Protein 2RFR (pdb70)

Structure (mmCIF, N/CA/C/O backbone):
data_2RFR
#
_entry.id   2RFR
#
_cell.length_a   63.135
_cell.length_b   63.135
_cell.length_c   75.118
_cell.angle_alpha   90.000
_cell.angle_beta   90.000
_cell.angle_gamma   120.000
#
_symmetry.space_group_name_H-M   'P 3 2 1'
#
loop_
_entity.id
_entity.type
_entity.pdbx_description
1 polymer 'Uncharacterized protein'
2 water water
#
loop_
_atom_site.group_PDB
_atom_site.id
_atom_site.type_symbol
_atom_site.label_atom_id
_atom_site.label_alt_id
_atom_site.label_comp_id
_atom_site.label_asym_id
_atom_site.label_entity_id
_atom_site.label_seq_id
_atom_site.pdbx_PDB_ins_code
_atom_site.Cartn_x
_atom_site.Cartn_y
_atom_site.Cartn_z
_atom_site.occupancy
_atom_site.B_iso_or_equiv
_atom_site.auth_seq_id
_atom_site.auth_comp_id
_atom_site.auth_asym_id
_atom_site.auth_atom_id
_atom_site.pdbx_PDB_model_num
ATOM 1 N N . GLY A 1 1 ? 20.329 14.168 26.273 1.00 34.30 0 GLY A N 1
ATOM 2 C CA . GLY A 1 1 ? 20.874 12.806 26.384 1.00 32.18 0 GLY A CA 1
ATOM 3 C C . GLY A 1 1 ? 21.774 12.744 27.602 1.00 30.49 0 GLY A C 1
ATOM 4 O O . GLY A 1 1 ? 22.524 13.693 27.896 1.00 27.06 0 GLY A O 1
ATOM 13 N N . ASP A 1 3 ? 24.829 12.305 29.724 1.00 19.13 2 ASP A N 1
ATOM 14 C CA . ASP A 1 3 ? 26.251 12.502 29.530 1.00 17.23 2 ASP A CA 1
ATOM 15 C C . ASP A 1 3 ? 26.587 13.382 28.357 1.00 16.08 2 ASP A C 1
ATOM 16 O O . ASP A 1 3 ? 27.772 13.506 28.030 1.00 17.69 2 ASP A O 1
ATOM 21 N N . ASP A 1 4 ? 25.588 14.014 27.723 1.00 16.61 3 ASP A N 1
ATOM 22 C CA . ASP A 1 4 ? 25.925 15.022 26.727 1.00 15.98 3 ASP A CA 1
ATOM 23 C C . ASP A 1 4 ? 26.368 16.354 27.360 1.00 14.56 3 ASP A C 1
ATOM 24 O O . ASP A 1 4 ? 26.286 16.528 28.580 1.00 15.10 3 ASP A O 1
ATOM 29 N N . LEU A 1 5 ? 26.860 17.303 26.545 1.00 14.79 4 LEU A N 1
ATOM 30 C CA . LEU A 1 5 ? 27.467 18.487 27.093 1.00 15.30 4 LEU A CA 1
ATOM 31 C C . LEU A 1 5 ? 26.454 19.269 27.953 1.00 13.94 4 LEU A C 1
ATOM 32 O O . LEU A 1 5 ? 26.789 19.736 29.033 1.00 14.65 4 LEU A O 1
ATOM 37 N N . THR A 1 6 ? 25.224 19.418 27.467 1.00 14.00 5 THR A N 1
ATOM 38 C CA . THR A 1 6 ? 24.229 20.177 28.210 1.00 13.87 5 THR A CA 1
ATOM 39 C C . THR A 1 6 ? 23.890 19.499 29.536 1.00 13.45 5 THR A C 1
ATOM 40 O O . THR A 1 6 ? 23.744 20.176 30.561 1.00 14.23 5 THR A O 1
ATOM 44 N N . ASN A 1 7 ? 23.814 18.180 29.524 1.00 13.64 6 ASN A N 1
ATOM 45 C CA . ASN A 1 7 ? 23.532 17.387 30.727 1.00 13.59 6 ASN A CA 1
ATOM 46 C C . ASN A 1 7 ? 24.673 17.520 31.709 1.00 12.19 6 ASN A C 1
ATOM 47 O O . ASN A 1 7 ? 24.442 17.704 32.912 1.00 12.99 6 ASN A O 1
ATOM 52 N N . LEU A 1 8 ? 25.922 17.452 31.260 1.00 12.49 7 LEU A N 1
ATOM 53 C CA . LEU A 1 8 ? 27.048 17.601 32.172 1.00 11.58 7 LEU A CA 1
ATOM 54 C C . LEU A 1 8 ? 27.028 18.982 32.778 1.00 11.15 7 LEU A C 1
ATOM 55 O O . LEU A 1 8 ? 27.314 19.106 33.978 1.00 12.27 7 LEU A O 1
ATOM 60 N N . ALA A 1 9 ? 26.740 20.005 32.005 1.00 11.49 8 ALA A N 1
ATOM 61 C CA . ALA A 1 9 ? 26.721 21.348 32.545 1.00 11.98 8 ALA A CA 1
ATOM 62 C C . ALA A 1 9 ? 25.664 21.491 33.651 1.00 11.23 8 ALA A C 1
ATOM 63 O O . ALA A 1 9 ? 25.927 22.125 34.700 1.00 12.67 8 ALA A O 1
ATOM 65 N N . ALA A 1 10 ? 24.476 20.902 33.467 1.00 11.85 9 ALA A N 1
ATOM 66 C CA . ALA A 1 10 ? 23.416 20.985 34.456 1.00 11.78 9 ALA A CA 1
ATOM 67 C C . ALA A 1 10 ? 23.829 20.245 35.731 1.00 12.71 9 ALA A C 1
ATOM 68 O O . ALA A 1 10 ? 23.623 20.723 36.852 1.00 12.24 9 ALA A O 1
ATOM 70 N N . ARG A 1 11 ? 24.396 19.050 35.571 1.00 11.89 10 ARG A N 1
ATOM 71 C CA . ARG A 1 11 ? 24.812 18.258 36.711 1.00 11.43 10 ARG A CA 1
ATOM 72 C C . ARG A 1 11 ? 25.959 18.938 37.465 1.00 11.17 10 ARG A C 1
ATOM 73 O O . ARG A 1 11 ? 25.981 18.932 38.705 1.00 12.05 10 ARG A O 1
ATOM 81 N N . LEU A 1 12 ? 26.900 19.537 36.750 1.00 11.36 11 LEU A N 1
ATOM 82 C CA . LEU A 1 12 ? 27.989 20.270 37.373 1.00 11.14 11 LEU A CA 1
ATOM 83 C C . LEU A 1 12 ? 27.449 21.465 38.144 1.00 10.31 11 LEU A C 1
ATOM 84 O O . LEU A 1 12 ? 27.884 21.754 39.268 1.00 11.28 11 LEU A O 1
ATOM 89 N N . ARG A 1 13 ? 26.509 22.201 37.581 1.00 11.06 12 ARG A N 1
ATOM 90 C CA . ARG A 1 13 ? 25.932 23.339 38.263 1.00 10.38 12 ARG A CA 1
ATOM 91 C C . ARG A 1 13 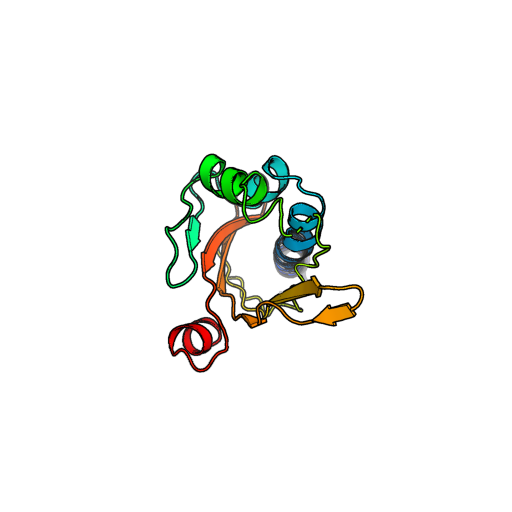? 25.309 22.952 39.590 1.00 11.06 12 ARG A C 1
ATOM 92 O O . ARG A 1 13 ? 25.425 23.678 40.556 1.00 10.97 12 ARG A O 1
ATOM 100 N N A LEU A 1 14 ? 24.647 21.806 39.607 0.62 11.81 13 LEU A N 1
ATOM 101 N N B LEU A 1 14 ? 24.613 21.822 39.634 0.38 11.27 13 LEU A N 1
ATOM 102 C CA A LEU A 1 14 ? 24.039 21.324 40.841 0.62 11.95 13 LEU A CA 1
ATOM 103 C CA B LEU A 1 14 ? 24.036 21.382 40.910 0.38 10.87 13 LEU A CA 1
ATOM 104 C C A LEU A 1 14 ? 25.085 21.035 41.896 0.62 11.06 13 LEU A C 1
ATOM 105 C C B LEU A 1 14 ? 25.120 21.077 41.926 0.38 10.88 13 LEU A C 1
ATOM 106 O O A LEU A 1 14 ? 24.924 21.374 43.054 0.62 11.60 13 LEU A O 1
ATOM 107 O O B LEU A 1 14 ? 25.019 21.470 43.083 0.38 10.78 13 LEU A O 1
ATOM 116 N N . LEU A 1 15 ? 26.191 20.397 41.522 1.00 10.99 14 LEU A N 1
ATOM 117 C CA . LEU A 1 15 ? 27.306 20.169 42.452 1.00 10.50 14 LEU A CA 1
ATOM 118 C C . LEU A 1 15 ? 27.870 21.477 42.922 1.00 10.25 14 LEU A C 1
ATOM 119 O O . LEU A 1 15 ? 28.193 21.623 44.102 1.00 10.56 14 LEU A O 1
ATOM 124 N N . GLU A 1 16 ? 28.032 22.439 42.022 1.00 10.71 15 GLU A N 1
ATOM 125 C CA . GLU A 1 16 ? 28.529 23.755 42.414 1.00 10.62 15 GLU A CA 1
ATOM 126 C C . GLU A 1 16 ? 27.615 24.446 43.398 1.00 10.62 15 GLU A C 1
ATOM 127 O O . GLU A 1 16 ? 28.063 25.086 44.335 1.00 10.93 15 GLU A O 1
ATOM 133 N N . ASP A 1 17 ? 26.332 24.350 43.169 1.00 9.75 16 ASP A N 1
ATOM 134 C CA . ASP A 1 17 ? 25.325 24.951 44.054 1.00 9.61 16 ASP A CA 1
ATOM 135 C C . ASP A 1 17 ? 25.478 24.364 45.459 1.00 9.71 16 ASP A C 1
ATOM 136 O O . ASP A 1 17 ? 25.530 25.100 46.446 1.00 9.56 16 ASP A O 1
ATOM 141 N N . ARG A 1 18 ? 25.553 23.037 45.560 1.00 9.72 17 ARG A N 1
ATOM 142 C CA . ARG A 1 18 ? 25.640 22.379 46.841 1.00 10.60 17 ARG A CA 1
ATOM 143 C C . ARG A 1 18 ? 26.933 22.738 47.539 1.00 9.77 17 ARG A C 1
ATOM 144 O O . ARG A 1 18 ? 26.938 22.971 48.754 1.00 10.87 17 ARG A O 1
ATOM 152 N N A GLU A 1 19 ? 28.028 22.820 46.805 0.50 10.26 18 GLU A N 1
ATOM 153 N N B GLU A 1 19 ? 28.030 22.803 46.799 0.50 10.69 18 GLU A N 1
ATOM 154 C CA A GLU A 1 19 ? 29.300 23.133 47.408 0.50 10.89 18 GLU A CA 1
ATOM 155 C CA B GLU A 1 19 ? 29.306 23.185 47.363 0.50 11.15 18 GLU A CA 1
ATOM 156 C C A GLU A 1 19 ? 29.313 24.589 47.889 0.50 11.03 18 GLU A C 1
ATOM 157 C C B GLU A 1 19 ? 29.240 24.582 47.927 0.50 10.98 18 GLU A C 1
ATOM 158 O O A GLU A 1 19 ? 29.909 24.907 48.940 0.50 11.36 18 GLU A O 1
ATOM 159 O O B GLU A 1 19 ? 29.752 24.864 49.032 0.50 11.24 18 GLU A O 1
ATOM 170 N N . GLU A 1 20 ? 28.681 25.499 47.156 1.00 10.62 19 GLU A N 1
ATOM 171 C CA . GLU A 1 20 ? 28.579 26.897 47.578 1.00 11.09 19 GLU A CA 1
ATOM 172 C C . GLU A 1 20 ? 27.779 27.042 48.836 1.00 9.58 19 GLU A C 1
ATOM 173 O O . GLU A 1 20 ? 28.176 27.808 49.722 1.00 9.71 19 GLU A O 1
ATOM 179 N N . ILE A 1 21 ? 26.686 26.333 48.914 1.00 9.43 20 ILE A N 1
ATOM 180 C CA . ILE A 1 21 ? 25.824 26.396 50.102 1.00 9.46 20 ILE A CA 1
ATOM 181 C C . ILE A 1 21 ? 26.596 25.822 51.314 1.00 9.99 20 ILE A C 1
ATOM 182 O O . ILE A 1 21 ? 26.574 26.419 52.392 1.00 9.79 20 ILE A O 1
ATOM 187 N N . ARG A 1 22 ? 27.275 24.695 51.138 1.00 8.85 21 ARG A N 1
ATOM 188 C CA . ARG A 1 22 ? 28.067 24.136 52.228 1.00 9.89 21 ARG A CA 1
ATOM 189 C C . ARG A 1 22 ? 29.156 25.087 52.680 1.00 9.59 21 ARG A C 1
ATOM 190 O O . ARG A 1 22 ? 29.473 25.181 53.884 1.00 9.57 21 ARG A O 1
ATOM 198 N N . GLU A 1 23 ? 29.786 25.789 51.735 1.00 10.55 22 GLU A N 1
ATOM 199 C CA . GLU A 1 23 ? 30.818 26.771 52.049 1.00 10.94 22 GLU A CA 1
ATOM 200 C C . GLU A 1 23 ? 30.251 27.927 52.844 1.00 11.91 22 GLU A C 1
ATOM 201 O O . GLU A 1 23 ? 30.886 28.355 53.827 1.00 11.97 22 GLU A O 1
ATOM 207 N N . LEU A 1 24 ? 29.048 28.431 52.541 1.00 10.42 23 LEU A N 1
ATOM 208 C CA . LEU A 1 24 ? 28.429 29.470 53.367 1.00 10.99 23 LEU A CA 1
ATOM 209 C C . LEU A 1 24 ? 28.301 29.013 54.798 1.00 10.22 23 LEU A C 1
ATOM 210 O O . LEU A 1 24 ? 28.621 29.749 55.731 1.00 11.06 23 LEU A O 1
ATOM 215 N N . ILE A 1 25 ? 27.753 27.829 54.990 1.00 8.92 24 ILE A N 1
ATOM 216 C CA . ILE A 1 25 ? 27.528 27.317 56.308 1.00 8.16 24 ILE A CA 1
ATOM 217 C C . ILE A 1 25 ? 28.861 27.111 57.055 1.00 8.13 24 ILE A C 1
ATOM 218 O O . ILE A 1 25 ? 28.970 27.497 58.230 1.00 9.50 24 ILE A O 1
ATOM 223 N N . ALA A 1 26 ? 29.876 26.610 56.365 1.00 7.88 25 ALA A N 1
ATOM 224 C CA . ALA A 1 26 ? 31.205 26.360 56.971 1.00 7.93 25 ALA A CA 1
ATOM 225 C C . ALA A 1 26 ? 31.906 27.669 57.321 1.00 8.34 25 ALA A C 1
ATOM 226 O O . ALA A 1 26 ? 32.782 27.649 58.190 1.00 8.79 25 ALA A O 1
ATOM 228 N N . ARG A 1 27 ? 31.580 28.789 56.658 1.00 8.08 26 ARG A N 1
ATOM 229 C CA . ARG A 1 27 ? 32.184 30.055 57.000 1.00 8.18 26 ARG A CA 1
ATOM 230 C C . ARG A 1 27 ? 31.581 30.718 58.220 1.00 9.12 26 ARG A C 1
ATOM 231 O O . ARG A 1 27 ? 32.238 31.570 58.804 1.00 8.84 26 ARG A O 1
ATOM 236 N N . TYR A 1 28 ? 30.353 30.368 58.611 1.00 7.90 27 TYR A N 1
ATOM 237 C CA . TYR A 1 28 ? 29.686 31.050 59.684 1.00 8.01 27 TYR A CA 1
ATOM 238 C C . TYR A 1 28 ? 30.539 31.024 60.952 1.00 8.32 27 TYR A C 1
ATOM 239 O O . TYR A 1 28 ? 30.768 32.072 61.579 1.00 8.49 27 TYR A O 1
ATOM 248 N N . GLY A 1 29 ? 30.937 29.850 61.377 1.00 7.22 28 GLY A N 1
ATOM 249 C CA . GLY A 1 29 ? 31.585 29.706 62.671 1.00 8.45 28 GLY A CA 1
ATOM 250 C C . GLY A 1 29 ? 32.936 30.438 62.721 1.00 7.83 28 GLY A C 1
ATOM 251 O O . GLY A 1 29 ? 33.186 31.203 63.641 1.00 8.06 28 GLY A O 1
ATOM 252 N N . PRO A 1 30 ? 33.821 30.236 61.727 1.00 7.69 29 PRO A N 1
ATOM 253 C CA . PRO A 1 30 ? 35.077 31.010 61.677 1.00 8.58 29 PRO A CA 1
ATOM 254 C C . PRO A 1 30 ? 34.832 32.498 61.721 1.00 8.15 29 PRO A C 1
ATOM 255 O O . PRO A 1 30 ? 35.563 33.211 62.424 1.00 8.85 29 PRO A O 1
ATOM 259 N N . LEU A 1 31 ? 33.850 32.995 60.980 1.00 7.56 30 LEU A N 1
ATOM 260 C CA . LEU A 1 31 ? 33.582 34.446 60.996 1.00 8.43 30 LEU A CA 1
ATOM 261 C C . LEU A 1 31 ? 33.072 34.899 62.325 1.00 8.28 30 LEU A C 1
ATOM 262 O O . LEU A 1 31 ? 33.478 35.938 62.848 1.00 8.89 30 LEU A O 1
ATOM 267 N N . ALA A 1 32 ? 32.208 34.113 62.955 1.00 7.51 31 ALA A N 1
ATOM 268 C CA . ALA A 1 32 ? 31.676 34.467 64.281 1.00 7.86 31 ALA A CA 1
ATOM 269 C C . ALA A 1 32 ? 32.775 34.474 65.300 1.00 7.76 31 ALA A C 1
ATOM 270 O O . ALA A 1 32 ? 32.888 35.382 66.120 1.00 8.24 31 ALA A O 1
ATOM 272 N N . ASP A 1 33 ? 33.611 33.447 65.288 1.00 7.47 32 ASP A N 1
ATOM 273 C CA . ASP A 1 33 ? 34.640 33.274 66.319 1.00 7.69 32 ASP A CA 1
ATOM 274 C C . ASP A 1 33 ? 35.766 34.289 66.196 1.00 7.79 32 ASP A C 1
ATOM 275 O O . ASP A 1 33 ? 36.417 34.564 67.175 1.00 9.47 32 ASP A O 1
ATOM 280 N N . SER A 1 34 ? 35.988 34.830 64.984 1.00 8.43 33 SER A N 1
ATOM 281 C CA . SER A 1 34 ? 36.974 35.899 64.780 1.00 8.95 33 SER A CA 1
ATOM 282 C C . SER A 1 34 ? 36.364 37.275 64.897 1.00 10.04 33 SER A C 1
ATOM 283 O O . SER A 1 34 ? 37.055 38.260 64.782 1.00 11.89 33 SER A O 1
ATOM 286 N N . GLY A 1 35 ? 35.063 37.362 65.141 1.00 9.07 34 GLY A N 1
ATOM 287 C CA . GLY A 1 35 ? 34.414 38.649 65.278 1.00 10.58 34 GLY A CA 1
ATOM 288 C C . GLY A 1 35 ? 34.206 39.441 64.016 1.00 9.57 34 GLY A C 1
ATOM 289 O O . GLY A 1 35 ? 34.122 40.663 64.085 1.00 10.84 34 GLY A O 1
ATOM 290 N N . ASP A 1 36 ? 34.169 38.762 62.891 1.00 9.64 35 ASP A N 1
ATOM 291 C CA . ASP A 1 36 ? 34.059 39.476 61.612 1.00 9.78 35 ASP A CA 1
ATOM 292 C C . ASP A 1 36 ? 32.582 39.677 61.298 1.00 9.39 35 ASP A C 1
ATOM 293 O O . ASP A 1 36 ? 31.971 38.981 60.484 1.00 9.63 35 ASP A O 1
ATOM 298 N N . ALA A 1 37 ? 31.991 40.622 62.020 1.00 9.98 36 ALA A N 1
ATOM 299 C CA . ALA A 1 37 ? 30.553 40.828 61.977 1.00 10.21 36 ALA A CA 1
ATOM 300 C C . ALA A 1 37 ? 30.018 41.182 60.599 1.00 9.67 36 ALA A C 1
ATOM 301 O O . ALA A 1 37 ? 28.977 40.669 60.149 1.00 9.87 36 ALA A O 1
ATOM 303 N N . GLU A 1 38 ? 30.721 42.075 59.915 1.00 10.78 37 GLU A N 1
ATOM 304 C CA . GLU A 1 38 ? 30.285 42.465 58.578 1.00 11.68 37 GLU A CA 1
ATOM 305 C C . GLU A 1 38 ? 30.263 41.291 57.619 1.00 10.92 37 GLU A C 1
ATOM 306 O O . GLU A 1 38 ? 29.285 41.063 56.922 1.00 11.25 37 GLU A O 1
ATOM 312 N N . ALA A 1 39 ? 31.372 40.572 57.500 1.00 11.05 38 ALA A N 1
ATOM 313 C CA . ALA A 1 39 ? 31.409 39.451 56.588 1.00 11.43 38 ALA A CA 1
ATOM 314 C C . ALA A 1 39 ? 30.423 38.385 56.942 1.00 9.42 38 ALA A C 1
ATOM 315 O O . ALA A 1 39 ? 29.815 37.770 56.077 1.00 10.31 38 ALA A O 1
ATOM 317 N N . LEU A 1 40 ? 30.241 38.141 58.235 1.00 9.16 39 LEU A N 1
ATOM 318 C CA . LEU A 1 40 ? 29.228 37.158 58.658 1.00 8.81 39 LEU A CA 1
ATOM 319 C C . LEU A 1 40 ? 27.824 37.567 58.197 1.00 8.80 39 LEU A C 1
ATOM 320 O O . LEU A 1 40 ? 27.076 36.769 57.651 1.00 8.87 39 LEU A O 1
ATOM 325 N N . SER A 1 41 ? 27.484 38.839 58.374 1.00 9.64 40 SER A N 1
ATOM 326 C CA . SER A 1 41 ? 26.179 39.321 57.950 1.00 8.70 40 SER A CA 1
ATOM 327 C C . SER A 1 41 ? 25.989 39.204 56.454 1.00 9.38 40 SER A C 1
ATOM 328 O O . SER A 1 41 ? 24.840 38.987 55.985 1.00 9.75 40 SER A O 1
ATOM 331 N N . GLU A 1 42 ? 27.074 39.320 55.690 1.00 9.54 41 GLU A N 1
ATOM 332 C CA . GLU A 1 42 ? 27.039 39.211 54.236 1.00 9.93 41 GLU A CA 1
ATOM 333 C C . GLU A 1 42 ? 26.908 37.800 53.719 1.00 9.14 41 GLU A C 1
ATOM 334 O O . GLU A 1 42 ? 26.731 37.619 52.507 1.00 11.06 41 GLU A O 1
ATOM 340 N N . LEU A 1 43 ? 26.885 36.800 54.588 1.00 9.99 42 LEU A N 1
ATOM 341 C CA . LEU A 1 43 ? 26.429 35.479 54.185 1.00 9.90 42 LEU A CA 1
ATOM 342 C C . LEU A 1 43 ? 24.939 35.463 53.829 1.00 8.76 42 LEU A C 1
ATOM 343 O O . LEU A 1 43 ? 24.516 34.550 53.109 1.00 10.03 42 LEU A O 1
ATOM 348 N N . TRP A 1 44 ? 24.182 36.413 54.387 1.00 9.15 43 TRP A N 1
ATOM 349 C CA . TRP A 1 44 ? 22.769 36.575 54.138 1.00 9.22 43 TRP A CA 1
ATOM 350 C C . TRP A 1 44 ? 22.487 37.606 53.083 1.00 10.50 43 TRP A C 1
ATOM 351 O O . TRP A 1 44 ? 23.260 38.523 52.845 1.00 11.36 43 TRP A O 1
ATOM 362 N N . VAL A 1 45 ? 21.314 37.466 52.477 1.00 9.69 44 VAL A N 1
ATOM 363 C CA . VAL A 1 45 ? 20.675 38.555 51.692 1.00 10.07 44 VAL A CA 1
ATOM 364 C C . VAL A 1 45 ? 20.488 39.757 52.597 1.00 10.21 44 VAL A C 1
ATOM 365 O O . VAL A 1 45 ? 20.481 39.668 53.837 1.00 9.98 44 VAL A O 1
ATOM 369 N N A GLU A 1 46 ? 20.297 40.925 51.977 0.50 11.36 45 GLU A N 1
ATOM 370 N N B GLU A 1 46 ? 20.272 40.914 51.963 0.50 11.13 45 GLU A N 1
ATOM 371 C CA A GLU A 1 46 ? 20.233 42.159 52.758 0.50 10.67 45 GLU A CA 1
ATOM 372 C CA B GLU A 1 46 ? 20.234 42.169 52.711 0.50 12.58 45 GLU A CA 1
ATOM 373 C C A GLU A 1 46 ? 19.188 42.142 53.858 0.50 12.21 45 GLU A C 1
ATOM 374 C C B GLU A 1 46 ? 19.169 42.213 53.809 0.50 12.50 45 GLU A C 1
ATOM 375 O O A GLU A 1 46 ? 19.439 42.628 54.950 0.50 12.73 45 GLU A O 1
ATOM 376 O O B GLU A 1 46 ? 19.413 42.766 54.871 0.50 12.85 45 GLU A O 1
ATOM 387 N N . ASP A 1 47 ? 18.017 41.609 53.540 1.00 11.38 46 ASP A N 1
ATOM 388 C CA . ASP A 1 47 ? 16.932 41.519 54.508 1.00 12.92 46 ASP A CA 1
ATOM 389 C C . ASP A 1 47 ? 16.792 40.117 55.133 1.00 11.64 46 ASP A C 1
ATOM 390 O O . ASP A 1 47 ? 15.733 39.695 55.566 1.00 13.64 46 ASP A O 1
ATOM 395 N N . GLY A 1 48 ? 17.919 39.432 55.227 1.00 10.65 47 GLY A N 1
ATOM 396 C CA . GLY A 1 48 ? 17.952 38.098 55.816 1.00 9.99 47 GLY A CA 1
ATOM 397 C C . GLY A 1 48 ? 17.612 38.096 57.292 1.00 9.90 47 GLY A C 1
ATOM 398 O O . GLY A 1 48 ? 17.721 39.105 57.981 1.00 10.51 47 GLY A O 1
ATOM 399 N N . GLU A 1 49 ? 17.242 36.916 57.803 1.00 8.71 48 GLU A N 1
ATOM 400 C CA . GLU A 1 49 ? 16.847 36.814 59.207 1.00 9.42 48 GLU A CA 1
ATOM 401 C C . GLU A 1 49 ? 17.592 35.668 59.887 1.00 8.99 48 GLU A C 1
ATOM 402 O O . GLU A 1 49 ? 17.866 34.619 59.289 1.00 9.06 48 GLU A O 1
ATOM 408 N N . TYR A 1 50 ? 17.805 35.863 61.176 1.00 8.80 49 TYR A N 1
ATOM 409 C CA . TYR A 1 50 ? 18.350 34.837 62.045 1.00 8.40 49 TYR A CA 1
ATOM 410 C C . TYR A 1 50 ? 17.482 34.810 63.297 1.00 8.67 49 TYR A C 1
ATOM 411 O O . TYR A 1 50 ? 17.466 35.775 64.082 1.00 8.48 49 TYR A O 1
ATOM 420 N N . ALA A 1 51 ? 16.735 33.721 63.448 1.00 8.28 50 ALA A N 1
ATOM 421 C CA . ALA A 1 51 ? 15.769 33.488 64.515 1.00 8.30 50 ALA A CA 1
ATOM 422 C C . ALA A 1 51 ? 16.247 32.382 65.427 1.00 9.36 50 ALA A C 1
ATOM 423 O O . ALA A 1 51 ? 16.717 31.345 64.961 1.00 11.87 50 ALA A O 1
ATOM 425 N N . VAL A 1 52 ? 16.135 32.617 66.714 1.00 8.91 51 VAL A N 1
ATOM 426 C CA . VAL A 1 52 ? 16.486 31.652 67.755 1.00 8.85 51 VAL A CA 1
ATOM 427 C C . VAL A 1 52 ? 15.311 31.664 68.724 1.00 8.66 51 VAL A C 1
ATOM 428 O O . VAL A 1 52 ? 14.889 32.709 69.161 1.00 9.14 51 VAL A O 1
ATOM 432 N N . VAL A 1 53 ? 14.818 30.463 69.091 1.00 8.59 52 VAL A N 1
ATOM 433 C CA . VAL A 1 53 ? 13.692 30.384 70.005 1.00 8.65 52 VAL A CA 1
ATOM 434 C C . VAL A 1 53 ? 13.988 31.191 71.257 1.00 7.93 52 VAL A C 1
ATOM 435 O O . VAL A 1 53 ? 15.013 31.032 71.898 1.00 8.65 52 VAL A O 1
ATOM 439 N N . GLY A 1 54 ? 13.073 32.046 71.650 1.00 8.40 53 GLY A N 1
ATOM 440 C CA . GLY A 1 54 ? 13.233 32.820 72.876 1.00 8.50 53 GLY A CA 1
ATOM 441 C C . GLY A 1 54 ? 14.128 34.029 72.742 1.00 8.26 53 GLY A C 1
ATOM 442 O O . GLY A 1 54 ? 14.475 34.616 73.758 1.00 10.01 53 GLY A O 1
ATOM 443 N N . PHE A 1 55 ? 14.488 34.414 71.529 1.00 8.20 54 PHE A N 1
ATOM 444 C CA . PHE A 1 55 ? 15.272 35.613 71.272 1.00 8.92 54 PHE A CA 1
ATOM 445 C C . PHE A 1 55 ? 14.550 36.477 70.308 1.00 9.23 54 PHE A C 1
ATOM 446 O O . PHE A 1 55 ? 13.749 36.016 69.496 1.00 8.90 54 PHE A O 1
ATOM 454 N N . ALA A 1 56 ? 14.827 37.767 70.346 1.00 9.68 55 ALA A N 1
ATOM 455 C CA . ALA A 1 56 ? 14.400 38.647 69.268 1.00 10.59 55 ALA A CA 1
ATOM 456 C C . ALA A 1 56 ? 15.018 38.171 67.972 1.00 10.80 55 ALA A C 1
ATOM 457 O O . ALA A 1 56 ? 16.168 37.858 67.932 1.00 11.83 55 ALA A O 1
ATOM 459 N N . THR A 1 57 ? 14.263 38.182 66.899 1.00 10.52 56 THR A N 1
ATOM 460 C CA . THR A 1 57 ? 14.816 37.847 65.590 1.00 9.76 56 THR A CA 1
ATOM 461 C C . THR A 1 57 ? 15.657 38.966 65.079 1.00 10.77 56 THR A C 1
ATOM 462 O O . THR A 1 57 ? 15.257 40.159 65.170 1.00 12.55 56 THR A O 1
ATOM 466 N N . ALA A 1 58 ? 16.850 38.674 64.562 1.00 9.56 57 ALA A N 1
ATOM 467 C CA . ALA A 1 58 ? 17.694 39.642 63.887 1.00 9.54 57 ALA A CA 1
ATOM 468 C C . ALA A 1 58 ? 17.268 39.694 62.446 1.00 9.54 57 ALA A C 1
ATOM 469 O O . ALA A 1 58 ? 17.334 38.697 61.732 1.00 10.80 57 ALA A O 1
ATOM 471 N N A LYS A 1 59 ? 16.775 40.858 62.027 0.52 9.32 58 LYS A N 1
ATOM 472 N N B LYS A 1 59 ? 16.755 40.837 62.003 0.48 11.83 58 LYS A N 1
ATOM 473 C CA A LYS A 1 59 ? 16.281 41.084 60.666 0.52 10.98 58 LYS A CA 1
ATOM 474 C CA B LYS A 1 59 ? 16.327 40.997 60.606 0.48 12.38 58 LYS A CA 1
ATOM 475 C C A LYS A 1 59 ? 17.132 42.126 59.957 0.52 9.98 58 LYS A C 1
ATOM 476 C C B LYS A 1 59 ? 17.108 42.105 59.935 0.48 11.51 58 LYS A C 1
ATOM 477 O O A LYS A 1 59 ? 17.210 43.280 60.415 0.52 10.24 58 LYS A O 1
ATOM 478 O O B LYS A 1 59 ? 17.130 43.256 60.383 0.48 12.65 58 LYS A O 1
ATOM 489 N N . GLY A 1 60 ? 17.751 41.725 58.856 1.00 10.49 59 GLY A N 1
ATOM 490 C CA . GLY A 1 60 ? 18.609 42.574 58.085 1.00 11.01 59 GLY A CA 1
ATOM 491 C C . GLY A 1 60 ? 20.074 42.445 58.488 1.00 10.36 59 GLY A C 1
ATOM 492 O O . GLY A 1 60 ? 20.407 42.097 59.613 1.00 10.54 59 GLY A O 1
ATOM 493 N N . ARG A 1 61 ? 20.951 42.785 57.560 1.00 10.90 60 ARG A N 1
ATOM 494 C CA . ARG A 1 61 ? 22.365 42.580 57.771 1.00 12.07 60 ARG A CA 1
ATOM 495 C C . ARG A 1 61 ? 22.862 43.363 58.991 1.00 10.88 60 ARG A C 1
ATOM 496 O O . ARG A 1 61 ? 23.707 42.860 59.727 1.00 10.82 60 ARG A O 1
ATOM 504 N N . ALA A 1 62 ? 22.393 44.600 59.205 1.00 11.36 61 ALA A N 1
ATOM 505 C CA . ALA A 1 62 ? 22.895 45.380 60.316 1.00 11.85 61 ALA A CA 1
ATOM 506 C C . ALA A 1 62 ? 22.587 44.671 61.625 1.00 10.47 61 ALA A C 1
ATOM 507 O O . ALA A 1 62 ? 23.445 44.589 62.522 1.00 11.03 61 ALA A O 1
ATOM 509 N N . ALA A 1 63 ? 21.390 44.104 61.767 1.00 10.71 62 ALA A N 1
ATOM 510 C CA . ALA A 1 63 ? 20.980 43.442 62.985 1.00 9.71 62 ALA A CA 1
ATOM 511 C C . ALA A 1 63 ? 21.787 42.143 63.197 1.00 9.60 62 ALA A C 1
ATOM 512 O O . ALA A 1 63 ? 22.122 41.783 64.318 1.00 10.22 62 ALA A O 1
ATOM 514 N N . ILE A 1 64 ? 22.049 41.434 62.112 1.00 9.46 63 ILE A N 1
ATOM 515 C CA . ILE A 1 64 ? 22.817 40.189 62.199 1.00 9.00 63 ILE A CA 1
ATOM 516 C C . ILE A 1 64 ? 24.238 40.545 62.597 1.00 9.80 63 ILE A C 1
ATOM 517 O O . ILE A 1 64 ? 24.804 39.927 63.497 1.00 10.40 63 ILE A O 1
ATOM 522 N N . ALA A 1 65 ? 24.858 41.562 61.993 1.00 9.68 64 ALA A N 1
ATOM 523 C CA . ALA A 1 65 ? 26.197 42.016 62.399 1.00 10.42 64 ALA A CA 1
ATOM 524 C C . ALA A 1 65 ? 26.217 42.429 63.869 1.00 10.46 64 ALA A C 1
ATOM 525 O O . ALA A 1 65 ? 27.180 42.175 64.566 1.00 10.86 64 ALA A O 1
ATOM 527 N N . ALA A 1 66 ? 25.143 43.086 64.336 1.00 10.66 65 ALA A N 1
ATOM 528 C CA . ALA A 1 66 ? 25.059 43.571 65.694 1.00 11.16 65 ALA A CA 1
ATOM 529 C C . ALA A 1 66 ? 25.069 42.399 66.685 1.00 11.27 65 ALA A C 1
ATOM 530 O O . ALA A 1 66 ? 25.537 42.577 67.820 1.00 12.84 65 ALA A O 1
ATOM 532 N N . LEU A 1 67 ? 24.644 41.172 66.328 1.00 10.73 66 LEU A N 1
ATOM 533 C CA . LEU A 1 67 ? 24.749 40.015 67.195 1.00 10.59 66 LEU A CA 1
ATOM 534 C C . LEU A 1 67 ? 26.240 39.758 67.478 1.00 11.05 66 LEU A C 1
ATOM 535 O O . LEU A 1 67 ? 26.615 39.476 68.597 1.00 13.10 66 LEU A O 1
ATOM 540 N N . ILE A 1 68 ? 27.103 39.844 66.459 1.00 9.13 67 ILE A N 1
ATOM 541 C CA . ILE A 1 68 ? 28.547 39.527 66.615 1.00 9.45 67 ILE A CA 1
ATOM 542 C C . ILE A 1 68 ? 29.290 40.646 67.306 1.00 9.35 67 ILE A C 1
ATOM 543 O O . ILE A 1 68 ? 30.207 40.429 68.064 1.00 10.24 67 ILE A O 1
ATOM 548 N N . ASP A 1 69 ? 28.862 41.872 67.056 1.00 10.07 68 ASP A N 1
ATOM 549 C CA . ASP A 1 69 ? 29.416 43.020 67.748 1.00 10.22 68 ASP A CA 1
ATOM 550 C C . ASP A 1 69 ? 28.891 43.229 69.153 1.00 11.11 68 ASP A C 1
ATOM 551 O O . ASP A 1 69 ? 29.427 44.059 69.911 1.00 12.35 68 ASP A O 1
ATOM 556 N N . GLY A 1 70 ? 27.873 42.465 69.528 1.00 10.75 69 GLY A N 1
ATOM 557 C CA . GLY A 1 70 ? 27.199 42.625 70.786 1.00 11.45 69 GLY A CA 1
ATOM 558 C C . GLY A 1 70 ? 27.986 42.180 71.968 1.00 11.25 69 GLY A C 1
ATOM 559 O O . GLY A 1 70 ? 28.920 41.365 71.888 1.00 11.87 69 GLY A O 1
ATOM 560 N N A GLN A 1 71 ? 27.466 42.593 73.106 0.40 12.00 70 GLN A N 1
ATOM 561 N N B GLN A 1 71 ? 27.663 42.756 73.127 0.60 13.62 70 GLN A N 1
ATOM 562 C CA A GLN A 1 71 ? 28.116 42.402 74.348 0.40 11.59 70 GLN A CA 1
ATOM 563 C CA B GLN A 1 71 ? 28.321 42.452 74.394 0.60 16.83 70 GLN A CA 1
ATOM 564 C C A GLN A 1 71 ? 28.205 40.921 74.742 0.40 10.85 70 GLN A C 1
ATOM 565 C C B GLN A 1 71 ? 28.516 40.990 74.649 0.60 14.49 70 GLN A C 1
ATOM 566 O O A GLN A 1 71 ? 29.248 40.451 75.220 0.40 12.01 70 GLN A O 1
ATOM 567 O O B GLN A 1 71 ? 29.603 40.506 74.999 0.60 14.86 70 GLN A O 1
ATOM 578 N N A THR A 1 72 ? 27.153 40.147 74.526 0.63 12.21 71 THR A N 1
ATOM 579 N N B THR A 1 72 ? 27.413 40.253 74.562 0.37 12.92 71 THR A N 1
ATOM 580 C CA A THR A 1 72 ? 27.153 38.765 74.925 0.63 12.26 71 THR A CA 1
ATOM 581 C CA B THR A 1 72 ? 27.411 38.850 74.977 0.37 13.09 71 THR A CA 1
ATOM 582 C C A THR A 1 72 ? 28.178 37.986 74.062 0.63 11.63 71 THR A C 1
ATOM 583 C C B THR A 1 72 ? 28.246 37.975 74.057 0.37 12.08 71 THR A C 1
ATOM 584 O O A THR A 1 72 ? 29.008 37.225 74.569 0.63 12.43 71 THR A O 1
ATOM 585 O O B THR A 1 72 ? 28.970 37.083 74.516 0.37 12.34 71 THR A O 1
ATOM 592 N N . HIS A 1 73 ? 28.170 38.198 72.752 1.00 11.31 72 HIS A N 1
ATOM 593 C CA . HIS A 1 73 ? 29.043 37.440 71.868 1.00 10.45 72 HIS A CA 1
ATOM 594 C C . HIS A 1 73 ? 30.513 37.816 72.137 1.00 8.98 72 HIS A C 1
ATOM 595 O O . HIS A 1 73 ? 31.391 36.953 72.150 1.00 9.86 72 HIS A O 1
ATOM 602 N N . ARG A 1 74 ? 30.760 39.106 72.328 1.00 10.08 73 ARG A N 1
ATOM 603 C CA . ARG A 1 74 ? 32.142 39.535 72.595 1.00 10.38 73 ARG A CA 1
ATOM 604 C C . ARG A 1 74 ? 32.666 38.912 73.902 1.00 10.97 73 ARG A C 1
ATOM 605 O O . ARG A 1 74 ? 33.840 38.572 74.000 1.00 10.85 73 ARG A O 1
ATOM 613 N N . ALA A 1 75 ? 31.817 38.771 74.900 1.00 12.05 74 ALA A N 1
ATOM 614 C CA . ALA A 1 75 ? 32.234 38.152 76.154 1.00 11.89 74 ALA A CA 1
ATOM 615 C C . ALA A 1 75 ? 32.521 36.676 75.945 1.00 10.62 74 ALA A C 1
ATOM 616 O O . ALA A 1 75 ? 33.443 36.144 76.536 1.00 10.93 74 ALA A O 1
ATOM 618 N N A LEU A 1 76 ? 31.747 36.040 75.111 0.50 10.83 75 LEU A N 1
ATOM 619 N N B LEU A 1 76 ? 31.724 35.985 75.137 0.50 10.85 75 LEU A N 1
ATOM 620 C CA A LEU A 1 76 ? 31.973 34.653 74.791 0.50 9.54 75 LEU A CA 1
ATOM 621 C CA B LEU A 1 76 ? 32.015 34.571 74.791 0.50 9.59 75 LEU A CA 1
ATOM 622 C C A LEU A 1 76 ? 33.317 34.453 74.058 0.50 8.90 75 LEU A C 1
ATOM 623 C C B LEU A 1 76 ? 33.360 34.449 74.069 0.50 8.89 75 LEU A C 1
ATOM 624 O O A LEU A 1 76 ? 34.068 33.514 74.348 0.50 9.04 75 LEU A O 1
ATOM 625 O O B LEU A 1 76 ? 34.146 33.543 74.356 0.50 9.11 75 LEU A O 1
ATOM 642 N N . ALA A 1 78 ? 35.884 36.423 74.435 1.00 8.67 77 ALA A N 1
ATOM 643 C CA . ALA A 1 78 ? 36.932 36.635 75.454 1.00 9.05 77 ALA A CA 1
ATOM 644 C C . ALA A 1 78 ? 37.129 35.408 76.331 1.00 8.36 77 ALA A C 1
ATOM 645 O O . ALA A 1 78 ? 38.266 35.107 76.723 1.00 8.63 77 ALA A O 1
ATOM 647 N N . ASP A 1 79 ? 36.064 34.690 76.646 1.00 7.87 78 ASP A N 1
ATOM 648 C CA . ASP A 1 79 ? 36.195 33.427 77.349 1.00 7.83 78 ASP A CA 1
ATOM 649 C C . ASP A 1 79 ? 36.960 32.381 76.530 1.00 7.21 78 ASP A C 1
ATOM 650 O O . ASP A 1 79 ? 37.720 31.574 77.078 1.00 7.48 78 ASP A O 1
ATOM 655 N N . GLY A 1 80 ? 36.698 32.405 75.243 1.00 6.90 79 GLY A N 1
ATOM 656 C CA . GLY A 1 80 ? 37.096 31.365 74.311 1.00 6.77 79 GLY A CA 1
ATOM 657 C C . GLY A 1 80 ? 35.911 30.544 73.906 1.00 6.06 79 GLY A C 1
ATOM 658 O O . GLY A 1 80 ? 35.268 29.886 74.715 1.00 8.01 79 GLY A O 1
ATOM 659 N N . CYS A 1 81 ? 35.5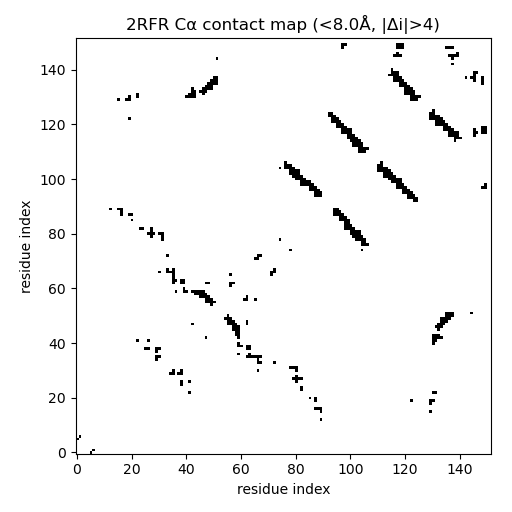97 30.603 72.611 1.00 6.87 80 CYS A N 1
ATOM 660 C CA . CYS A 1 81 ? 34.451 29.885 72.094 1.00 7.72 80 CYS A CA 1
ATOM 661 C C . CYS A 1 81 ? 34.698 29.354 70.703 1.00 7.28 80 CYS A C 1
ATOM 662 O O . CYS A 1 81 ? 35.471 29.920 69.935 1.00 8.14 80 CYS A O 1
ATOM 665 N N . ALA A 1 82 ? 33.998 28.301 70.386 1.00 6.98 81 ALA A N 1
ATOM 666 C CA . ALA A 1 82 ? 33.923 27.745 69.036 1.00 7.41 81 ALA A CA 1
ATOM 667 C C . ALA A 1 82 ? 32.477 27.550 68.680 1.00 6.75 81 ALA A C 1
ATOM 668 O O . ALA A 1 82 ? 31.746 26.865 69.382 1.00 7.57 81 ALA A O 1
ATOM 670 N N . HIS A 1 83 ? 32.080 28.120 67.553 1.00 7.59 82 HIS A N 1
ATOM 671 C CA . HIS A 1 83 ? 30.753 27.915 66.955 1.00 7.88 82 HIS A CA 1
ATOM 672 C C . HIS A 1 83 ? 30.938 26.833 65.930 1.00 9.08 82 HIS A C 1
ATOM 673 O O . HIS A 1 83 ? 31.367 27.085 64.792 1.00 10.29 82 HIS A O 1
ATOM 680 N N A PHE A 1 84 ? 30.710 25.602 66.389 0.65 7.55 83 PHE A N 1
ATOM 681 N N B PHE A 1 84 ? 30.568 25.622 66.329 0.35 8.32 83 PHE A N 1
ATOM 682 C CA A PHE A 1 84 ? 31.009 24.403 65.634 0.65 7.24 83 PHE A CA 1
ATOM 683 C CA B PHE A 1 84 ? 30.992 24.400 65.673 0.35 7.97 83 PHE A CA 1
ATOM 684 C C A PHE A 1 84 ? 29.748 23.894 64.983 0.65 7.49 83 PHE A C 1
ATOM 685 C C B PHE A 1 84 ? 29.809 23.772 64.959 0.35 8.08 83 PHE A C 1
ATOM 686 O O A PHE A 1 84 ? 28.837 23.367 65.629 0.65 7.85 83 PHE A O 1
ATOM 687 O O B PHE A 1 84 ? 29.035 23.021 65.555 0.35 8.58 83 PHE A O 1
ATOM 702 N N . LEU A 1 85 ? 29.662 24.083 63.662 1.00 7.62 84 LEU A N 1
ATOM 703 C CA . LEU A 1 85 ? 28.513 23.607 62.858 1.00 7.88 84 LEU A CA 1
ATOM 704 C C . LEU A 1 85 ? 28.942 22.331 62.198 1.00 8.34 84 LEU A C 1
ATOM 705 O O . LEU A 1 85 ? 30.021 22.245 61.623 1.00 8.91 84 LEU A O 1
ATOM 710 N N . GLY A 1 86 ? 28.088 21.318 62.292 1.00 8.30 85 GLY A N 1
ATOM 711 C CA . GLY A 1 86 ? 28.396 20.044 61.695 1.00 9.16 85 GLY A CA 1
ATOM 712 C C . GLY A 1 86 ? 28.092 20.016 60.210 1.00 8.42 85 GLY A C 1
ATOM 713 O O . GLY 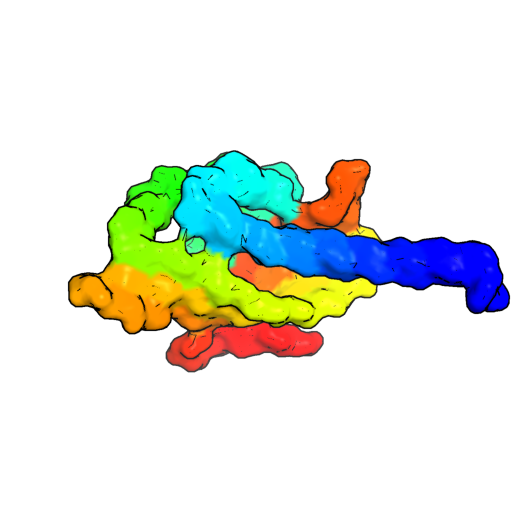A 1 86 ? 27.560 20.965 59.638 1.00 9.03 85 GLY A O 1
ATOM 714 N N . PRO A 1 87 ? 28.397 18.907 59.572 1.00 7.81 86 PRO A N 1
ATOM 715 C CA . PRO A 1 87 ? 28.021 18.704 58.168 1.00 8.79 86 PRO A CA 1
ATOM 716 C C . PRO A 1 87 ? 26.544 18.856 57.984 1.00 9.24 86 PRO A C 1
ATOM 717 O O . PRO A 1 87 ? 25.720 18.433 58.834 1.00 9.98 86 PRO A O 1
ATOM 721 N N . ALA A 1 88 ? 26.176 19.509 56.917 1.00 9.14 87 ALA A N 1
ATOM 722 C CA . ALA A 1 88 ? 24.775 19.789 56.606 1.00 9.12 87 ALA A CA 1
ATOM 723 C C . ALA A 1 88 ? 24.231 18.831 55.581 1.00 10.48 87 ALA A C 1
ATOM 724 O O . ALA A 1 88 ? 24.934 18.431 54.650 1.00 13.11 87 ALA A O 1
ATOM 726 N N . THR A 1 89 ? 22.954 18.505 55.715 1.00 9.27 88 THR A N 1
ATOM 727 C CA . THR A 1 89 ? 22.174 17.967 54.584 1.00 9.76 88 THR A CA 1
ATOM 728 C C . THR A 1 89 ? 21.651 19.116 53.801 1.00 9.65 88 THR A C 1
ATOM 729 O O . THR A 1 89 ? 21.167 20.057 54.400 1.00 13.94 88 THR A O 1
ATOM 733 N N . VAL A 1 90 ? 21.718 19.063 52.470 1.00 8.93 89 VAL A N 1
ATOM 734 C CA . VAL A 1 90 ? 21.337 20.162 51.592 1.00 8.85 89 VAL A CA 1
ATOM 735 C C . VAL A 1 90 ? 20.386 19.636 50.553 1.00 10.34 89 VAL A C 1
ATOM 736 O O . VAL A 1 90 ? 20.658 18.594 49.947 1.00 11.93 89 VAL A O 1
ATOM 740 N N . THR A 1 91 ? 19.305 20.367 50.317 1.00 9.54 90 THR A N 1
ATOM 741 C CA . THR A 1 91 ? 18.383 20.116 49.192 1.00 10.41 90 THR A CA 1
ATOM 742 C C . THR A 1 91 ? 18.248 21.388 48.362 1.00 10.53 90 THR A C 1
ATOM 743 O O . THR A 1 91 ? 17.882 22.410 48.889 1.00 11.64 90 THR A O 1
ATOM 747 N N . VAL A 1 92 ? 18.600 21.309 47.081 1.00 11.27 91 VAL A N 1
ATOM 748 C CA . VAL A 1 92 ? 18.437 22.393 46.141 1.00 11.33 91 VAL A CA 1
ATOM 749 C C . VAL A 1 92 ? 17.197 22.172 45.300 1.00 11.83 91 VAL A C 1
ATOM 750 O O . VAL A 1 92 ? 16.975 21.071 44.791 1.00 13.73 91 VAL A O 1
ATOM 754 N N . GLU A 1 93 ? 16.402 23.215 45.149 1.00 12.15 92 GLU A N 1
ATOM 755 C CA . GLU A 1 93 ? 15.231 23.217 44.297 1.00 13.47 92 GLU A CA 1
ATOM 756 C C . GLU A 1 93 ? 15.266 24.486 43.450 1.00 13.32 92 GLU A C 1
ATOM 757 O O . GLU A 1 93 ? 14.806 25.521 43.859 1.00 14.41 92 GLU A O 1
ATOM 760 N N . GLY A 1 94 ? 15.830 24.376 42.268 1.00 15.46 93 GLY A N 1
ATOM 761 C CA . GLY A 1 94 ? 15.909 25.523 41.391 1.00 13.83 93 GLY A CA 1
ATOM 762 C C . GLY A 1 94 ? 16.842 26.586 41.864 1.00 12.68 93 GLY A C 1
ATOM 763 O O . GLY A 1 94 ? 18.030 26.398 41.882 1.00 13.37 93 GLY A O 1
ATOM 764 N N . ASP A 1 95 ? 16.275 27.717 42.267 1.00 11.41 94 ASP A N 1
ATOM 765 C CA . ASP A 1 95 ? 17.015 28.880 42.746 1.00 11.18 94 ASP A CA 1
ATOM 766 C C . ASP A 1 95 ? 16.888 29.040 44.265 1.00 10.41 94 ASP A C 1
ATOM 767 O O . ASP A 1 95 ? 17.273 30.078 44.773 1.00 11.54 94 ASP A O 1
ATOM 772 N N . THR A 1 96 ? 16.329 28.048 44.936 1.00 10.75 95 THR A N 1
ATOM 773 C CA . THR A 1 96 ? 16.251 28.040 46.416 1.00 10.62 95 THR A CA 1
ATOM 774 C C . THR A 1 96 ? 16.880 26.757 46.935 1.00 9.62 95 THR A C 1
ATOM 775 O O . THR A 1 96 ? 17.069 25.801 46.192 1.00 10.31 95 THR A O 1
ATOM 779 N N . ALA A 1 97 ? 17.141 26.740 48.232 1.00 9.09 96 ALA A N 1
ATOM 780 C CA . ALA A 1 97 ? 17.680 25.561 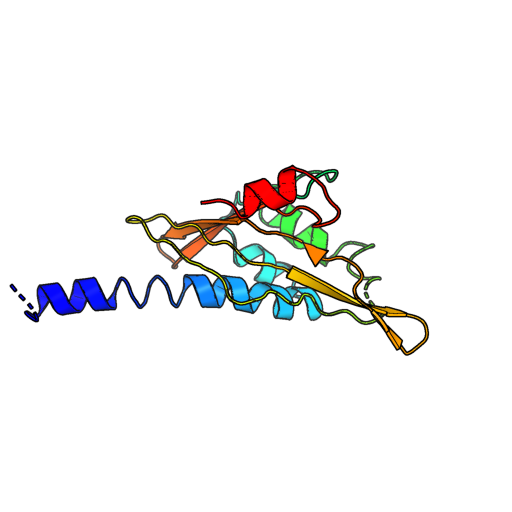48.866 1.00 8.74 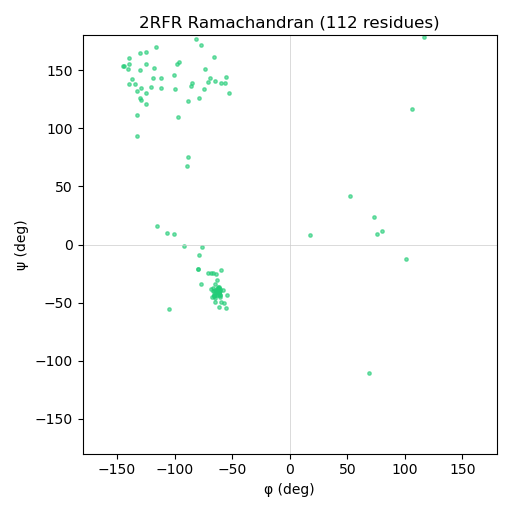96 ALA A CA 1
ATOM 781 C C . ALA A 1 97 ? 17.372 25.629 50.359 1.00 8.32 96 ALA A C 1
ATOM 782 O O . ALA A 1 97 ? 17.115 26.683 50.920 1.00 9.05 96 ALA A O 1
ATOM 784 N N A THR A 1 98 ? 17.442 24.458 50.966 0.39 9.06 97 THR A N 1
ATOM 785 N N B THR A 1 98 ? 17.457 24.443 50.953 0.61 9.04 97 THR A N 1
ATOM 786 C CA A THR A 1 98 ? 17.409 24.367 52.420 0.39 8.94 97 THR A CA 1
ATOM 787 C CA B THR A 1 98 ? 17.285 24.247 52.413 0.61 8.82 97 THR A CA 1
ATOM 788 C C A THR A 1 98 ? 18.523 23.483 52.899 0.39 9.46 97 THR A C 1
ATOM 789 C C B THR A 1 98 ? 18.404 23.375 52.951 0.61 9.76 97 THR A C 1
ATOM 790 O O A THR A 1 98 ? 19.009 22.623 52.159 0.39 11.73 97 THR A O 1
ATOM 791 O O B THR A 1 98 ? 18.771 22.389 52.288 0.61 11.69 97 THR A O 1
ATOM 798 N N . ALA A 1 99 ? 18.909 23.684 54.145 1.00 7.80 98 ALA A N 1
ATOM 799 C CA . ALA A 1 99 ? 19.906 22.829 54.767 1.00 8.43 98 ALA A CA 1
ATOM 800 C C . ALA A 1 99 ? 19.512 22.629 56.204 1.00 7.87 98 ALA A C 1
ATOM 801 O O . ALA A 1 99 ? 18.899 23.485 56.840 1.00 8.73 98 ALA A O 1
ATOM 803 N N A ARG A 1 100 ? 19.921 21.500 56.758 0.44 7.96 99 ARG A N 1
ATOM 804 N N B ARG A 1 100 ? 19.902 21.509 56.774 0.56 7.84 99 ARG A N 1
ATOM 805 C CA A ARG A 1 100 ? 19.798 21.180 58.169 0.44 7.09 99 ARG A CA 1
ATOM 806 C CA B ARG A 1 100 ? 19.759 21.228 58.185 0.56 7.78 99 ARG A CA 1
ATOM 807 C C A ARG A 1 100 ? 21.151 20.789 58.706 0.44 8.35 99 ARG A C 1
ATOM 808 C C B ARG A 1 100 ? 21.091 20.745 58.730 0.56 8.55 99 ARG A C 1
ATOM 809 O O A ARG A 1 100 ? 21.923 20.119 58.025 0.44 8.91 99 ARG A O 1
ATOM 810 O O B ARG A 1 100 ? 21.794 19.989 58.066 0.56 8.90 99 ARG A O 1
ATOM 825 N N . CYS A 1 101 ? 21.430 21.183 59.942 1.00 7.90 100 CYS A N 1
ATOM 826 C CA . CYS A 1 101 ? 22.674 20.785 60.582 1.00 7.76 100 CYS A CA 1
ATOM 827 C C . CYS A 1 101 ? 22.485 20.967 62.102 1.00 6.89 100 CYS A C 1
ATOM 828 O O . CYS A 1 101 ? 21.568 21.585 62.568 1.00 9.69 100 CYS A O 1
ATOM 831 N N . HIS A 1 102 ? 23.454 20.420 62.791 1.00 7.30 101 HIS A N 1
ATOM 832 C CA . HIS A 1 102 ? 23.595 20.651 64.223 1.00 7.93 101 HIS A CA 1
ATOM 833 C C . HIS A 1 102 ? 24.609 21.733 64.441 1.00 7.17 101 HIS A C 1
ATOM 834 O O . HIS A 1 102 ? 25.545 21.917 63.643 1.00 7.85 101 HIS A O 1
ATOM 841 N N . SER A 1 103 ? 24.529 22.425 65.566 1.00 8.50 102 SER A N 1
ATOM 842 C CA . SER A 1 103 ? 25.599 23.325 66.006 1.00 8.83 102 SER A CA 1
ATOM 843 C C . SER A 1 103 ? 25.848 23.158 67.492 1.00 8.00 102 SER A C 1
ATOM 844 O O . SER A 1 103 ? 24.922 22.934 68.264 1.00 9.36 102 SER A O 1
ATOM 847 N N . VAL A 1 104 ? 27.098 23.236 67.856 1.00 7.20 103 VAL A N 1
ATOM 848 C CA . VAL A 1 104 ? 27.517 23.235 69.241 1.00 7.46 103 VAL A CA 1
ATOM 849 C C . VAL A 1 104 ? 28.348 24.479 69.474 1.00 7.43 103 VAL A C 1
ATOM 850 O O . VAL A 1 104 ? 29.284 24.730 68.704 1.00 9.43 103 VAL A O 1
ATOM 854 N N . VAL A 1 105 ? 28.026 25.205 70.519 1.00 6.77 104 VAL A N 1
ATOM 855 C CA . VAL A 1 105 ? 28.880 26.267 70.988 1.00 7.38 104 VAL A CA 1
ATOM 856 C C . VAL A 1 105 ? 29.726 25.730 72.106 1.00 6.64 104 VAL A C 1
ATOM 857 O O . VAL A 1 105 ? 29.203 25.409 73.179 1.00 7.49 104 VAL A O 1
ATOM 861 N N . PHE A 1 106 ? 31.017 25.563 71.859 1.00 6.27 105 PHE A N 1
ATOM 862 C CA . PHE A 1 106 ? 31.968 25.212 72.889 1.00 7.01 105 PHE A CA 1
ATOM 863 C C . PHE A 1 106 ? 32.442 26.480 73.598 1.00 7.69 105 PHE A C 1
ATOM 864 O O . PHE A 1 106 ? 32.664 27.493 72.949 1.00 9.08 105 PHE A O 1
ATOM 872 N N . ARG A 1 107 ? 32.581 26.437 74.906 1.00 7.14 106 ARG A N 1
ATOM 873 C CA . ARG A 1 107 ? 33.013 27.557 75.684 1.00 6.72 106 ARG A CA 1
ATOM 874 C C . ARG A 1 107 ? 34.065 27.104 76.666 1.00 7.72 106 ARG A C 1
ATOM 875 O O . ARG A 1 107 ? 33.920 26.056 77.315 1.00 8.70 106 ARG A O 1
ATOM 883 N N . CYS A 1 108 ? 35.117 27.914 76.820 1.00 6.96 107 CYS A N 1
ATOM 884 C CA . CYS A 1 108 ? 36.128 27.688 77.840 1.00 6.70 107 CYS A CA 1
ATOM 885 C C . CYS A 1 108 ? 35.706 28.362 79.101 1.00 7.32 107 CYS A C 1
ATOM 886 O O . CYS A 1 108 ? 35.443 29.580 79.084 1.00 8.00 107 CYS A O 1
ATOM 889 N N . VAL A 1 109 ? 35.604 27.609 80.201 1.00 7.86 108 VAL A N 1
ATOM 890 C CA . VAL A 1 109 ? 35.272 28.130 81.527 1.00 8.69 108 VAL A CA 1
ATOM 891 C C . VAL A 1 109 ? 36.301 27.605 82.490 1.00 8.96 108 VAL A C 1
ATOM 892 O O . VAL A 1 109 ? 36.516 26.416 82.605 1.00 9.38 108 VAL A O 1
ATOM 896 N N . SER A 1 110 ? 36.952 28.512 83.185 1.00 9.62 109 SER A N 1
ATOM 897 C CA . SER A 1 110 ? 37.917 28.123 84.217 1.00 10.49 109 SER A CA 1
ATOM 898 C C . SER A 1 110 ? 38.961 27.135 83.673 1.00 9.75 109 SER A C 1
ATOM 899 O O . SER A 1 110 ? 39.339 26.188 84.350 1.00 11.28 109 SER A O 1
ATOM 902 N N . GLY A 1 111 ? 39.441 27.381 82.461 1.00 9.14 110 GLY A N 1
ATOM 903 C CA . GLY A 1 111 ? 40.531 26.608 81.874 1.00 10.14 110 GLY A CA 1
ATOM 904 C C . GLY A 1 111 ? 40.147 25.250 81.381 1.00 9.72 110 GLY A C 1
ATOM 905 O O . GLY A 1 111 ? 41.048 24.512 80.939 1.00 11.75 110 GLY A O 1
ATOM 906 N N . THR A 1 112 ? 38.844 24.919 81.332 1.00 9.25 111 THR A N 1
ATOM 907 C CA . THR A 1 112 ? 38.409 23.666 80.735 1.00 8.86 111 THR A CA 1
ATOM 908 C C . THR A 1 112 ? 37.294 23.986 79.741 1.00 8.91 111 THR A C 1
ATOM 909 O O . THR A 1 112 ? 36.758 25.067 79.707 1.00 12.41 111 THR A O 1
ATOM 913 N N . PHE A 1 113 ? 36.987 23.031 78.882 1.00 7.56 112 PHE A N 1
ATOM 914 C CA . PHE A 1 113 ? 36.090 23.247 77.763 1.00 7.48 112 PHE A CA 1
ATOM 915 C C . PHE A 1 113 ? 34.816 22.466 77.999 1.00 9.07 112 PHE A C 1
ATOM 916 O O . PHE A 1 113 ? 34.822 21.337 78.523 1.00 10.56 112 PHE A O 1
ATOM 924 N N . GLY A 1 114 ? 33.693 23.044 77.592 1.00 9.33 113 GLY A N 1
ATOM 925 C CA . GLY A 1 114 ? 32.382 22.439 77.677 1.00 10.38 113 GLY A CA 1
ATOM 926 C C . GLY A 1 114 ? 31.509 22.869 76.514 1.00 8.98 113 GLY A C 1
ATOM 927 O O . GLY A 1 114 ? 31.823 23.751 75.753 1.00 8.88 113 GLY A O 1
ATOM 928 N N A SER A 1 115 ? 30.327 22.270 76.517 0.59 9.35 114 SER A N 1
ATOM 929 N N B SER A 1 115 ? 30.391 22.152 76.388 0.41 9.90 114 SER A N 1
ATOM 930 C CA A SER A 1 115 ? 29.311 22.477 75.499 0.59 8.41 114 SER A CA 1
ATOM 931 C CA B SER A 1 115 ? 29.363 22.453 75.390 0.41 9.23 114 SER A CA 1
ATOM 932 C C A SER A 1 115 ? 28.270 23.412 76.059 0.59 8.87 114 SER A C 1
ATOM 933 C C B SER A 1 115 ? 28.273 23.378 75.985 0.41 8.59 114 SER A C 1
ATOM 934 O O A SER A 1 115 ? 27.460 23.020 76.877 0.59 11.38 114 SER A O 1
ATOM 935 O O B SER A 1 115 ? 27.417 22.927 76.727 0.41 10.96 114 SER A O 1
ATOM 940 N N . HIS A 1 116 ? 28.367 24.684 75.690 1.00 7.52 115 HIS A N 1
ATOM 941 C CA . HIS A 1 116 ? 27.501 25.745 76.205 1.00 7.62 115 HIS A CA 1
ATOM 942 C C . HIS A 1 116 ? 26.095 25.657 75.661 1.00 7.62 115 HIS A C 1
ATOM 943 O O . HIS A 1 116 ? 25.111 25.869 76.381 1.00 7.77 115 HIS A O 1
ATOM 950 N N A ARG A 1 117 ? 25.966 25.378 74.354 0.50 7.48 116 ARG A N 1
ATOM 951 N N B ARG A 1 117 ? 25.972 25.381 74.352 0.50 7.49 116 ARG A N 1
ATOM 952 C CA A ARG A 1 117 ? 24.665 25.159 73.712 0.50 6.85 116 ARG A CA 1
ATOM 953 C CA B ARG A 1 117 ? 24.679 25.155 73.696 0.50 6.97 116 ARG A CA 1
ATOM 954 C C A ARG A 1 117 ? 24.872 24.023 72.706 0.50 7.09 116 ARG A C 1
ATOM 955 C C B ARG A 1 117 ? 24.885 24.003 72.715 0.50 7.10 116 ARG A C 1
ATOM 956 O O A ARG A 1 117 ? 25.929 23.917 72.082 0.50 7.37 116 ARG A O 1
ATOM 957 O O B ARG A 1 117 ? 25.946 23.878 72.103 0.50 7.39 116 ARG A O 1
ATOM 972 N N . VAL A 1 118 ? 23.838 23.209 72.521 1.00 6.23 117 VAL A N 1
ATOM 973 C CA . VAL A 1 118 ? 23.740 22.185 71.470 1.00 6.65 117 VAL A CA 1
ATOM 974 C C . VAL A 1 118 ? 22.392 22.406 70.816 1.00 6.27 117 VAL A C 1
ATOM 975 O O . VAL A 1 118 ? 21.385 22.450 71.515 1.00 6.22 117 VAL A O 1
ATOM 979 N N . SER A 1 119 ? 22.398 22.601 69.493 1.00 6.02 118 SER A N 1
ATOM 980 C CA . SER A 1 119 ? 21.231 23.110 68.775 1.00 6.58 118 SER A CA 1
ATOM 981 C C . SER A 1 119 ? 20.999 22.436 67.462 1.00 6.37 118 SER A C 1
ATOM 982 O O . SER A 1 119 ? 21.930 21.929 66.805 1.00 7.05 118 SER A O 1
ATOM 985 N N . ALA A 1 120 ? 19.739 22.475 67.043 1.00 6.45 119 ALA A N 1
ATOM 986 C CA . ALA A 1 120 ? 19.337 22.219 65.658 1.00 6.92 119 ALA A CA 1
ATOM 987 C C . ALA A 1 120 ? 19.312 23.488 64.884 1.00 6.73 119 ALA A C 1
ATOM 988 O O . ALA A 1 120 ? 19.008 24.562 65.430 1.00 7.52 119 ALA A O 1
ATOM 990 N N A ASN A 1 121 ? 19.565 23.391 63.570 0.55 6.65 120 ASN A N 1
ATOM 991 N N B ASN A 1 121 ? 19.581 23.379 63.574 0.45 7.02 120 ASN A N 1
ATOM 992 C CA A ASN A 1 121 ? 19.441 24.540 62.685 0.55 7.14 120 ASN A CA 1
ATOM 993 C CA B ASN A 1 121 ? 19.568 24.512 62.652 0.45 7.90 120 ASN A CA 1
ATOM 994 C C A ASN A 1 121 ? 18.776 24.120 61.396 0.55 7.76 120 ASN A C 1
ATOM 995 C C B ASN A 1 121 ? 18.778 24.107 61.397 0.45 8.05 120 ASN A C 1
ATOM 996 O O A ASN A 1 121 ? 19.101 23.092 60.821 0.55 8.00 120 ASN A O 1
ATOM 997 O O B ASN A 1 121 ? 18.984 23.025 60.864 0.45 8.14 120 ASN A O 1
ATOM 1006 N N . ARG A 1 122 ? 17.924 25.001 60.906 1.00 7.45 121 ARG A N 1
ATOM 1007 C CA . ARG A 1 122 ? 17.392 24.948 59.571 1.00 7.98 121 ARG A CA 1
ATOM 1008 C C . ARG A 1 122 ? 17.695 26.247 58.872 1.00 7.89 121 ARG A C 1
ATOM 1009 O O . ARG A 1 122 ? 17.406 27.324 59.386 1.00 8.92 121 ARG A O 1
ATOM 1017 N N . TRP A 1 123 ? 18.298 26.142 57.694 1.00 7.83 122 TRP A N 1
ATOM 1018 C C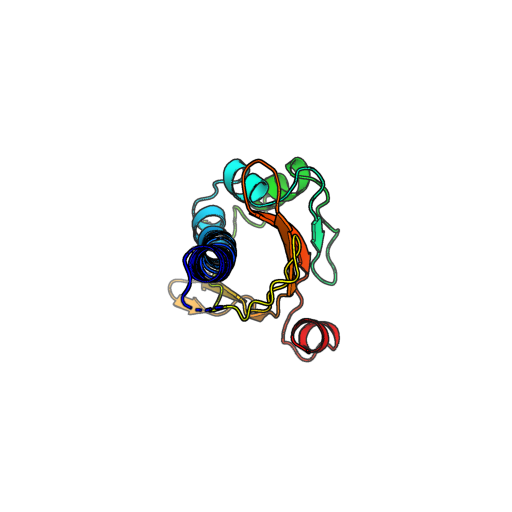A . TRP A 1 123 ? 18.711 27.288 56.884 1.00 8.09 122 TRP A CA 1
ATOM 1019 C C . TRP A 1 123 ? 17.975 27.242 55.563 1.00 8.42 122 TRP A C 1
ATOM 1020 O O . TRP A 1 123 ? 17.787 26.169 55.003 1.00 9.78 122 TRP A O 1
ATOM 1031 N N . THR A 1 124 ? 17.596 28.386 55.052 1.00 8.18 123 THR A N 1
ATOM 1032 C CA . THR A 1 124 ? 17.127 28.552 53.689 1.00 8.15 123 THR A CA 1
ATOM 1033 C C . THR A 1 124 ? 18.047 29.477 52.952 1.00 8.11 123 THR A C 1
ATOM 1034 O O . THR A 1 124 ? 18.670 30.362 53.544 1.00 9.47 123 THR A O 1
ATOM 1038 N N . PHE A 1 125 ? 18.123 29.283 51.628 1.00 8.32 124 PHE A N 1
ATOM 1039 C CA . PHE A 1 125 ? 19.047 30.016 50.767 1.00 8.51 124 PHE A CA 1
ATOM 1040 C C . PHE A 1 125 ? 18.351 30.388 49.479 1.00 8.93 124 PHE A C 1
ATOM 1041 O O . PHE A 1 125 ? 17.397 29.742 49.050 1.00 9.56 124 PHE A O 1
ATOM 1049 N N . ARG A 1 126 ? 18.928 31.369 48.804 1.00 9.93 125 ARG A N 1
ATOM 1050 C CA . ARG A 1 126 ? 18.521 31.638 47.430 1.00 11.92 125 ARG A CA 1
ATOM 1051 C C . ARG A 1 126 ? 19.685 32.051 46.585 1.00 10.90 125 ARG A C 1
ATOM 1052 O O . ARG A 1 126 ? 20.666 32.579 47.040 1.00 10.39 125 ARG A O 1
ATOM 1060 N N . ARG A 1 127 ? 19.531 31.782 45.301 1.00 9.79 126 ARG A N 1
ATOM 1061 C CA . ARG A 1 127 ? 20.541 32.141 44.325 1.00 10.47 126 ARG A CA 1
ATOM 1062 C C . ARG A 1 127 ? 20.377 33.607 44.047 1.00 12.60 126 ARG A C 1
ATOM 1063 O O . ARG A 1 127 ? 19.340 34.005 43.596 1.00 21.30 126 ARG A O 1
ATOM 1071 N N . THR A 1 128 ? 21.398 34.386 44.183 1.00 13.24 127 THR A N 1
ATOM 1072 C CA . THR A 1 128 ? 21.371 35.807 43.854 1.00 14.94 127 THR A CA 1
ATOM 1073 C C . THR A 1 128 ? 22.332 36.012 42.722 1.00 15.65 127 THR A C 1
ATOM 1074 O O . THR A 1 128 ? 23.127 35.143 42.419 1.00 17.30 127 THR A O 1
ATOM 1078 N N . PRO A 1 129 ? 22.313 37.207 42.114 1.00 17.97 128 PRO A N 1
ATOM 1079 C CA . PRO A 1 129 ? 23.297 37.458 41.054 1.00 19.98 128 PRO A CA 1
ATOM 1080 C C . PRO A 1 129 ? 24.748 37.360 41.488 1.00 21.90 128 PRO A C 1
ATOM 1081 O O . PRO A 1 129 ? 25.612 37.109 40.636 1.00 27.08 128 PRO A O 1
ATOM 1085 N N . ALA A 1 130 ? 25.029 37.507 42.781 1.00 19.07 129 ALA A N 1
ATOM 1086 C CA . ALA A 1 130 ? 26.375 37.441 43.316 1.00 19.77 129 ALA A CA 1
ATOM 1087 C C . ALA A 1 130 ? 26.665 36.059 43.951 1.00 20.33 129 ALA A C 1
ATOM 1088 O O . ALA A 1 130 ? 27.700 35.896 44.606 1.00 20.55 129 ALA A O 1
ATOM 1090 N N . GLY A 1 131 ? 25.764 35.098 43.770 1.00 17.26 130 GLY A N 1
ATOM 1091 C CA . GLY A 1 131 ? 25.936 33.758 44.338 1.00 15.62 130 GLY A CA 1
ATOM 1092 C C . GLY A 1 131 ? 24.873 33.403 45.346 1.00 13.46 130 GLY A C 1
ATOM 1093 O O . GLY A 1 131 ? 23.982 34.179 45.672 1.00 12.62 130 GLY A O 1
ATOM 1094 N N . TRP A 1 132 ? 24.959 32.200 45.860 1.00 11.36 131 TRP A N 1
ATOM 1095 C CA . TRP A 1 132 ? 24.038 31.767 46.886 1.00 9.67 131 TRP A CA 1
ATOM 1096 C C . TRP A 1 132 ? 24.238 32.597 48.153 1.00 9.97 131 TRP A C 1
ATOM 1097 O O . TRP A 1 132 ? 25.355 32.891 48.546 1.00 11.02 131 TRP A O 1
ATOM 1108 N N . ARG A 1 133 ? 23.114 32.926 48.792 1.00 9.22 132 ARG A N 1
ATOM 1109 C CA . ARG A 1 133 ? 23.111 33.625 50.083 1.00 8.88 132 ARG A CA 1
ATOM 1110 C C . ARG A 1 133 ? 22.023 33.046 50.970 1.00 9.68 132 ARG A C 1
ATOM 1111 O O . ARG A 1 133 ? 21.011 32.530 50.494 1.00 9.57 132 ARG A O 1
ATOM 1119 N N . ALA A 1 134 ? 22.239 33.109 52.281 1.00 8.96 133 ALA A N 1
ATOM 1120 C CA . ALA A 1 134 ? 21.244 32.712 53.227 1.00 8.96 133 ALA A CA 1
ATOM 1121 C C . ALA A 1 134 ? 20.059 33.669 53.243 1.00 9.09 133 ALA A C 1
ATOM 1122 O O . ALA A 1 134 ? 20.218 34.896 53.130 1.00 9.60 133 ALA A O 1
ATOM 1124 N N . VAL A 1 135 ? 18.867 33.130 53.415 1.00 9.15 134 VAL A N 1
ATOM 1125 C CA . VAL A 1 135 ? 17.642 33.924 53.561 1.00 9.45 134 VAL A CA 1
ATOM 1126 C C . VAL A 1 135 ? 17.201 33.921 55.003 1.00 9.54 134 VAL A C 1
ATOM 1127 O O . VAL A 1 135 ? 17.077 34.968 55.618 1.00 10.66 134 VAL A O 1
ATOM 1131 N N . ARG A 1 136 ? 17.012 32.748 55.596 1.00 9.15 135 ARG A N 1
ATOM 1132 C CA . ARG A 1 136 ? 16.608 32.634 56.995 1.00 9.51 135 ARG A CA 1
ATOM 1133 C C . ARG A 1 136 ? 17.376 31.490 57.629 1.00 10.16 135 ARG A C 1
ATOM 1134 O O . ARG A 1 136 ? 17.515 30.398 57.063 1.00 12.16 135 ARG A O 1
ATOM 1142 N N . ARG A 1 137 ? 17.837 31.710 58.866 1.00 8.07 136 ARG A N 1
ATOM 1143 C CA . ARG A 1 137 ? 18.364 30.627 59.701 1.00 8.04 136 ARG A CA 1
ATOM 1144 C C . ARG A 1 137 ? 17.492 30.605 60.941 1.00 8.07 136 ARG A C 1
ATOM 1145 O O . ARG A 1 137 ? 17.224 31.649 61.529 1.00 8.55 136 ARG A O 1
ATOM 1153 N N . GLU A 1 138 ? 17.096 29.399 61.350 1.00 7.70 137 GLU A N 1
ATOM 1154 C CA . GLU A 1 138 ? 16.357 29.186 62.577 1.00 7.37 137 GLU A CA 1
ATOM 1155 C C . GLU A 1 138 ? 17.143 28.164 63.397 1.00 7.22 137 GLU A C 1
ATOM 1156 O O . GLU A 1 138 ? 17.575 27.145 62.900 1.00 8.52 137 GLU A O 1
ATOM 1162 N N A ASN A 1 139 ? 17.171 28.403 64.700 0.53 7.49 138 ASN A N 1
ATOM 1163 N N B ASN A 1 139 ? 17.352 28.499 64.673 0.47 6.91 138 ASN A N 1
ATOM 1164 C CA A ASN A 1 139 ? 17.962 27.623 65.606 0.53 7.56 138 ASN A CA 1
ATOM 1165 C CA B ASN A 1 139 ? 17.974 27.601 65.631 0.47 7.42 138 ASN A CA 1
ATOM 1166 C C A ASN A 1 139 ? 17.183 27.422 66.919 0.53 7.98 138 ASN A C 1
ATOM 1167 C C B ASN A 1 139 ? 17.085 27.361 66.851 0.47 7.12 138 ASN A C 1
ATOM 1168 O O A ASN A 1 139 ? 16.423 28.296 67.357 0.53 8.30 138 ASN A O 1
ATOM 1169 O O B ASN A 1 139 ? 16.261 28.196 67.234 0.47 7.46 138 ASN A O 1
ATOM 1178 N N . ALA A 1 140 ? 17.318 26.243 67.530 1.00 6.87 139 ALA A N 1
ATOM 1179 C CA . ALA A 1 140 ? 16.662 25.943 68.802 1.00 6.81 139 ALA A CA 1
ATOM 1180 C C . ALA A 1 140 ? 17.527 24.915 69.529 1.00 6.96 139 ALA A C 1
ATOM 1181 O O . ALA A 1 140 ? 18.179 24.057 68.919 1.00 7.29 139 ALA A O 1
ATOM 1183 N N . LEU A 1 141 ? 17.504 24.950 70.853 1.00 6.60 140 LEU A N 1
ATOM 1184 C CA . LEU A 1 141 ? 18.286 24.024 71.654 1.00 6.06 140 LEU A CA 1
ATOM 1185 C C . LEU A 1 141 ? 17.735 22.607 71.588 1.00 6.37 140 LEU A C 1
ATOM 1186 O O . LEU A 1 141 ? 16.524 22.413 71.745 1.00 6.61 140 LEU A O 1
ATOM 1191 N N . LEU A 1 142 ? 18.626 21.623 71.521 1.00 5.60 141 LEU A N 1
ATOM 1192 C CA . LEU A 1 142 ? 18.271 20.227 71.650 1.00 6.57 141 LEU A CA 1
ATOM 1193 C C . LEU A 1 142 ? 18.326 19.821 73.158 1.00 6.81 141 LEU A C 1
ATOM 1194 O O . LEU A 1 142 ? 19.148 19.060 73.631 1.00 7.11 141 LEU A O 1
ATOM 1199 N N . ASP A 1 143 ? 17.370 20.424 73.871 1.00 6.82 142 ASP A N 1
ATOM 1200 C CA . ASP A 1 143 ? 17.177 20.311 75.301 1.00 7.32 142 ASP A CA 1
ATOM 1201 C C . ASP A 1 143 ? 15.867 19.636 75.614 1.00 7.17 142 ASP A C 1
ATOM 1202 O O . ASP A 1 143 ? 15.372 19.683 76.767 1.00 7.29 142 ASP A O 1
ATOM 1207 N N . GLY A 1 144 ? 15.286 18.985 74.609 1.00 6.85 143 GLY A N 1
ATOM 1208 C CA . GLY A 1 144 ? 13.946 18.387 74.716 1.00 7.88 143 GLY A CA 1
ATOM 1209 C C . GLY A 1 144 ? 12.879 19.258 74.069 1.00 6.68 143 GLY A C 1
ATOM 1210 O O . GLY A 1 144 ? 11.778 18.761 73.848 1.00 8.48 143 GLY A O 1
ATOM 1211 N N . SER A 1 145 ? 13.189 20.496 73.730 1.00 7.20 144 SER A N 1
ATOM 1212 C CA . SER A 1 145 ? 12.234 21.381 73.031 1.00 7.87 144 SER A CA 1
ATOM 1213 C C . SER A 1 145 ? 11.732 20.755 71.782 1.00 7.48 144 SER A C 1
ATOM 1214 O O . SER A 1 145 ? 12.449 20.076 71.009 1.00 7.93 144 SER A O 1
ATOM 1217 N N . ALA A 1 146 ? 10.446 21.027 71.516 1.00 7.86 145 ALA A N 1
ATOM 1218 C CA . ALA A 1 146 ? 9.812 20.566 70.287 1.00 8.39 145 ALA A CA 1
ATOM 1219 C C . ALA A 1 146 ? 10.380 21.237 69.071 1.00 8.03 145 ALA A C 1
ATOM 1220 O O . ALA A 1 146 ? 10.532 20.637 67.995 1.00 8.33 145 ALA A O 1
ATOM 1222 N N . ALA A 1 147 ? 10.716 22.514 69.168 1.00 7.84 146 ALA A N 1
ATOM 1223 C CA . ALA A 1 147 ? 11.155 23.282 67.980 1.00 8.77 146 ALA A CA 1
ATOM 1224 C C . ALA A 1 147 ? 12.433 22.694 67.412 1.00 7.83 146 ALA A C 1
ATOM 1225 O O . ALA A 1 147 ? 12.585 22.693 66.175 1.00 8.29 146 ALA A O 1
ATOM 1227 N N . ALA A 1 148 ? 13.355 22.233 68.246 1.00 7.62 147 ALA A N 1
ATOM 1228 C CA . ALA A 1 148 ? 14.611 21.760 67.713 1.00 7.89 147 ALA A CA 1
ATOM 1229 C C . ALA A 1 148 ? 14.369 20.519 66.861 1.00 7.50 147 ALA A C 1
ATOM 1230 O O . ALA A 1 148 ? 15.007 20.364 65.835 1.00 8.91 147 ALA A O 1
ATOM 1232 N N . ARG A 1 149 ? 13.535 19.600 67.346 1.00 8.06 148 ARG A N 1
ATOM 1233 C CA . ARG A 1 149 ? 13.230 18.416 66.549 1.00 8.44 148 ARG A CA 1
ATOM 1234 C C . ARG A 1 149 ? 12.570 18.760 65.237 1.00 8.61 148 ARG A C 1
ATOM 1235 O O . ARG A 1 149 ? 12.892 18.198 64.167 1.00 10.25 148 ARG A O 1
ATOM 1243 N N . ALA A 1 150 ? 11.665 19.738 65.250 1.00 8.76 149 ALA A N 1
ATOM 1244 C CA . ALA A 1 150 ? 10.999 20.173 64.019 1.00 9.76 149 ALA A CA 1
ATOM 1245 C C . ALA A 1 150 ? 11.910 20.799 63.024 1.00 10.14 149 ALA A C 1
ATOM 1246 O O . ALA A 1 150 ? 11.716 20.631 61.814 1.00 11.17 149 ALA A O 1
ATOM 1248 N N . LEU A 1 151 ? 12.938 21.515 63.473 1.00 8.98 150 LEU A N 1
ATOM 1249 C CA . LEU A 1 151 ? 13.912 22.091 62.572 1.00 9.56 150 LEU A CA 1
ATOM 1250 C C . LEU A 1 151 ? 14.638 21.023 61.786 1.00 8.11 150 LEU A C 1
ATOM 1251 O O . LEU A 1 151 ? 14.999 21.257 60.639 1.00 10.09 150 LEU A O 1
ATOM 1256 N N . LEU A 1 152 ? 14.917 19.876 62.402 1.00 8.22 151 LEU A N 1
ATOM 1257 C CA . LEU A 1 152 ? 15.640 18.788 61.770 1.00 8.43 151 LEU A CA 1
ATOM 1258 C C . LEU A 1 152 ? 14.820 17.940 60.852 1.00 9.83 151 LEU A C 1
ATO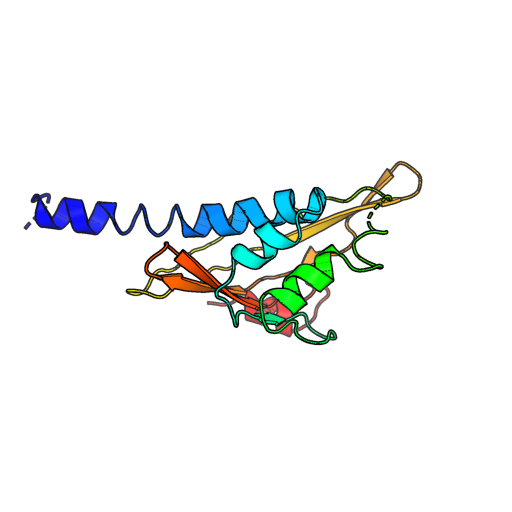M 1259 O O . LEU A 1 152 ? 15.353 17.232 60.027 1.00 10.99 151 LEU A O 1
ATOM 1264 N N . GLN A 1 153 ? 13.516 17.977 61.048 1.00 11.85 152 GLN A N 1
ATOM 1265 C CA . GLN A 1 153 ? 12.725 16.967 60.411 1.00 15.20 152 GLN A CA 1
ATOM 1266 C C . GLN A 1 153 ? 12.639 17.275 58.931 1.00 16.59 152 GLN A C 1
ATOM 1267 O O . GLN A 1 153 ? 12.740 18.458 58.457 1.00 16.93 152 GLN A O 1
ATOM 1273 N N . PHE A 1 154 ? 12.495 16.211 58.157 1.00 18.02 153 PHE A N 1
ATOM 1274 C CA . PHE A 1 154 ? 12.248 16.348 56.704 1.00 20.74 153 PHE A CA 1
ATOM 1275 C C . PHE A 1 154 ? 10.742 16.351 56.437 1.00 23.24 153 PHE A C 1
ATOM 1276 O O . PHE A 1 154 ? 10.325 16.946 55.398 1.00 31.79 153 PHE A O 1
#

Organism: Novosphingobium aromaticivorans (strain ATCC 700278 / DSM 12444 / CCUG 56034 / CIP 105152 / NBRC 16084 / F199) (NCBI:txid279238)

Nearest PDB structures (foldseek):
  2rfr-assembly1_A  TM=1.007E+00  e=4.022E-31  Novosphingobium aromaticivorans DSM 12444
  2chc-assembly1_A  TM=8.127E-01  e=3.163E-10  Mycobacterium tuberculosis H37Rv
  2chc-assembly1_C  TM=8.302E-01  e=1.767E-09  Mycobacterium tuberculosis H37Rv
  4ovm-assembly1_A  TM=8.598E-01  e=6.239E-08  Streptomyces carzinostaticus subsp. neocarzinostaticu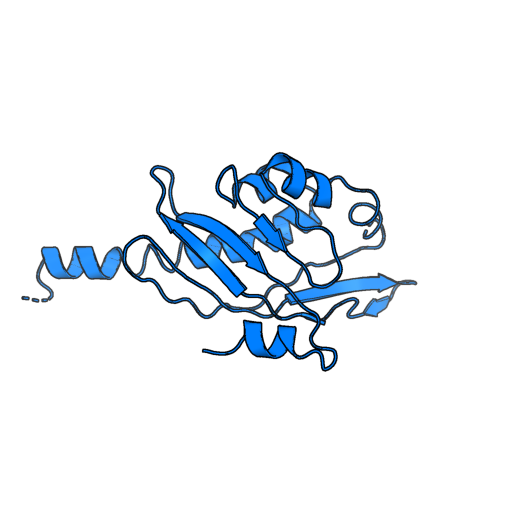s
  3cu3-assembly1_A-2  TM=7.921E-01  e=3.278E-07  Nostoc punctiforme PCC 73102

Sequence (152 aa):
GDDLTNLAARLRLLLEDREEEIRELIARYGPLADSGDAEALSELWVEEDGEYAVVGFATAKKGRAAIAALIDGQQTTHRALLADGCAHFFLGPATVTVEGDTATTARRCHSVVFRCVSGTFGSSHRRVSANNRWTFRRTPAGWRAVRRENNALLDGSAAARALLQF

Radius of gyration: 16.62 Å; Cα contacts (8 Å, |Δi|>4): 317; chains: 1; bounding box: 31×33×58 Å

InterPro domains:
  IPR032710 NTF2-like domain superfamily [SSF54427] (14-154)
  IPR037401 SnoaL-like domain [PF13577] (26-148)

B-factor: mean 14.5, std 8.38, range [5.6, 60.61]

Secondary structure (DSSP, 8-state):
---HHHHHHHHHHHHHHHHHHHHHHHHHHHHHTT-HHHHHTTEEEEEEEEETTSPPEESHHHHHHHHHSHHHHH----EEEEE-PPEEEEETTEEEEEEEEEEEEEETTEEEEEEEEEEEEEEEEETTEEEEEEEEEEESSS-HHHHHHH--

CATH classification: 3.10.450.50

Solvent-accessible surface area: 8632 Å² total

Foldseek 3Di:
DVDPVVVVVVVVVVVQVVQVQVLVVVLFVCLQVLVLQVNLFLADQQAWEAEPPDDIQTGSVSSSCVSVDDVSVVLCQDKTFAWDGWDKDDDPFKIKIKTKTWIWGHDPNDIDTPFIKIKMWMWGQDPVGIHTRYIYIYGPPVDPVRVVSPDD